Protein AF-A0A8J8BBU0-F1 (afdb_monomer)

InterPro domains:
  IPR003761 Exonuclease VII, small subunit [MF_00337] (22-82)
  IPR003761 Exonuclease VII, small subunit [PF02609] (23-72)
  IPR003761 Exonuclease VII, small subunit [PTHR34137] (19-81)
  IPR003761 Exonuclease VII, small subunit [TIGR01280] (23-75)
  IPR037004 Exonuclease VII, small subunit superfamily [G3DSA:1.10.287.1040] (20-82)
  IPR037004 Exonuclease VII, small subunit superfamily [SSF116842] (17-75)

Structure (mmCIF, N/CA/C/O backbone):
data_AF-A0A8J8BBU0-F1
#
_entry.id   AF-A0A8J8BBU0-F1
#
loop_
_atom_site.group_PDB
_atom_site.id
_atom_site.type_symbol
_atom_site.label_atom_id
_atom_site.label_alt_id
_atom_site.label_comp_id
_atom_site.label_asym_id
_atom_site.label_entity_id
_atom_site.label_seq_id
_atom_site.pdbx_PDB_ins_code
_atom_site.Cartn_x
_atom_site.Cartn_y
_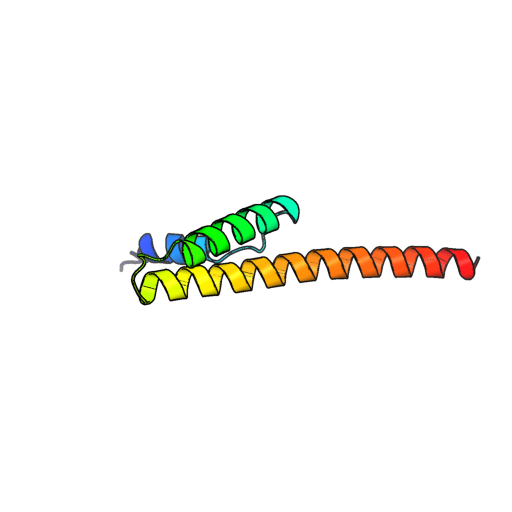atom_site.Cartn_z
_atom_site.occupancy
_atom_site.B_iso_or_equiv
_atom_site.auth_seq_id
_atom_site.auth_comp_id
_atom_site.auth_asym_id
_atom_site.auth_atom_id
_atom_site.pdbx_PDB_model_num
ATOM 1 N N . MET A 1 1 ? 22.728 -4.237 32.382 1.00 41.44 1 MET A N 1
ATOM 2 C CA . MET A 1 1 ? 22.138 -3.125 31.610 1.00 41.44 1 MET A CA 1
ATOM 3 C C . MET A 1 1 ? 21.997 -3.654 30.195 1.00 41.44 1 MET A C 1
ATOM 5 O O . MET A 1 1 ? 23.002 -3.723 29.519 1.00 41.44 1 MET A O 1
ATOM 9 N N . GLY A 1 2 ? 20.901 -4.257 29.753 1.00 48.09 2 GLY A N 1
ATOM 10 C CA . GLY A 1 2 ? 19.497 -4.081 30.122 1.00 48.09 2 GLY A CA 1
ATOM 11 C C . GLY A 1 2 ? 18.765 -3.582 28.877 1.00 48.09 2 GLY A C 1
ATOM 12 O O . GLY A 1 2 ? 18.209 -2.496 28.906 1.00 48.09 2 GLY A O 1
ATOM 13 N N . GLU A 1 3 ? 18.885 -4.316 27.769 1.00 48.88 3 GLU A N 1
ATOM 14 C CA . GLU A 1 3 ? 18.332 -3.947 26.462 1.00 48.88 3 GLU A CA 1
ATOM 15 C C . GLU A 1 3 ? 17.058 -4.767 26.219 1.00 48.88 3 GLU A C 1
ATOM 17 O O . GLU A 1 3 ? 16.933 -5.547 25.280 1.00 48.88 3 GLU A O 1
ATOM 22 N N . GLU A 1 4 ? 16.106 -4.633 27.143 1.00 45.03 4 GLU A N 1
ATOM 23 C CA . GLU A 1 4 ? 14.730 -5.105 26.976 1.00 45.03 4 GLU A CA 1
ATOM 24 C C . GLU A 1 4 ? 13.979 -4.090 26.101 1.00 45.03 4 GLU A C 1
ATOM 26 O O . GLU A 1 4 ? 13.063 -3.400 26.539 1.00 45.03 4 GLU A O 1
ATOM 31 N N . ALA A 1 5 ? 14.413 -3.945 24.846 1.00 53.38 5 ALA A N 1
ATOM 32 C CA . ALA A 1 5 ? 13.673 -3.200 23.835 1.00 53.38 5 ALA A CA 1
ATOM 33 C C . ALA A 1 5 ? 12.417 -4.007 23.457 1.00 53.38 5 ALA A C 1
ATOM 35 O O . ALA A 1 5 ? 12.461 -4.923 22.625 1.00 53.38 5 ALA A O 1
ATOM 36 N N . ASN A 1 6 ? 11.349 -3.683 24.192 1.00 58.06 6 ASN A N 1
ATOM 37 C CA . ASN A 1 6 ? 9.929 -3.996 24.047 1.00 58.06 6 ASN A CA 1
ATOM 38 C C . ASN A 1 6 ? 9.552 -4.744 22.752 1.00 58.06 6 ASN A C 1
ATOM 40 O O . ASN A 1 6 ? 9.552 -4.176 21.662 1.00 58.06 6 ASN A O 1
ATOM 44 N N . SER A 1 7 ? 9.174 -6.021 22.879 1.00 56.47 7 SER A N 1
ATOM 45 C CA . SER A 1 7 ? 8.666 -6.846 21.769 1.00 56.47 7 SER A CA 1
ATOM 46 C C . SER A 1 7 ? 7.472 -6.200 21.048 1.00 56.47 7 SER A C 1
ATOM 48 O O . SER A 1 7 ? 7.314 -6.400 19.851 1.00 56.47 7 SER A O 1
ATOM 50 N N . ALA A 1 8 ? 6.672 -5.392 21.753 1.00 53.97 8 ALA A N 1
ATOM 51 C CA . ALA A 1 8 ? 5.481 -4.745 21.202 1.00 53.97 8 ALA A CA 1
ATOM 52 C C . ALA A 1 8 ? 5.782 -3.593 20.216 1.00 53.97 8 ALA A C 1
ATOM 54 O O . ALA A 1 8 ? 4.959 -3.306 19.346 1.00 53.97 8 ALA A O 1
ATOM 55 N N . ASP A 1 9 ? 6.959 -2.963 20.298 1.00 51.09 9 ASP A N 1
ATOM 56 C CA . ASP A 1 9 ? 7.373 -1.920 19.343 1.00 51.09 9 ASP A CA 1
ATOM 57 C C . ASP A 1 9 ? 7.717 -2.519 17.975 1.00 51.09 9 ASP A C 1
ATOM 59 O O . ASP A 1 9 ? 7.280 -2.019 16.941 1.00 51.09 9 ASP A O 1
ATOM 63 N N . ARG A 1 10 ? 8.414 -3.662 17.964 1.00 56.53 10 ARG A N 1
ATOM 64 C CA . ARG A 1 10 ? 8.789 -4.361 16.725 1.00 56.53 10 ARG A CA 1
ATOM 65 C C . ARG A 1 10 ? 7.588 -4.911 15.961 1.00 56.53 10 ARG A C 1
ATOM 67 O O . ARG A 1 10 ? 7.572 -4.828 14.737 1.00 56.53 10 ARG A O 1
ATOM 74 N N . ASP A 1 11 ? 6.573 -5.416 16.660 1.00 53.94 11 ASP A N 1
ATOM 75 C CA . ASP A 1 11 ? 5.300 -5.813 16.040 1.00 53.94 11 ASP A CA 1
ATOM 76 C C . ASP A 1 11 ? 4.572 -4.611 15.404 1.00 53.94 11 ASP A C 1
ATOM 78 O O . ASP A 1 11 ? 3.959 -4.734 14.342 1.00 53.94 11 ASP A O 1
ATOM 82 N N . SER A 1 12 ? 4.703 -3.420 15.998 1.00 57.25 12 SER A N 1
ATOM 83 C CA . SER A 1 12 ? 4.092 -2.176 15.504 1.00 57.25 12 SER A CA 1
ATOM 84 C C . SER A 1 12 ? 4.844 -1.557 14.313 1.00 57.25 12 SER A C 1
ATOM 86 O O . SER A 1 12 ? 4.247 -0.854 13.492 1.00 57.25 12 SER A O 1
ATOM 88 N N . GLU A 1 13 ? 6.152 -1.799 14.197 1.00 57.47 13 GLU A N 1
ATOM 89 C CA . GLU A 1 13 ? 6.968 -1.429 13.029 1.00 57.47 13 GLU A CA 1
ATOM 90 C C . GLU A 1 13 ? 6.803 -2.428 11.876 1.00 57.47 13 GLU A C 1
ATOM 92 O O . GLU A 1 13 ? 6.598 -2.021 10.733 1.00 57.47 13 GLU A O 1
ATOM 97 N N . ALA A 1 14 ? 6.779 -3.733 12.166 1.00 57.41 14 ALA A N 1
ATOM 98 C CA . ALA A 1 14 ? 6.455 -4.769 11.181 1.00 57.41 14 ALA A CA 1
ATOM 99 C C . ALA A 1 14 ? 5.026 -4.600 10.627 1.00 57.41 14 ALA A C 1
ATOM 101 O O . ALA A 1 14 ? 4.766 -4.829 9.447 1.00 57.41 14 ALA A O 1
ATOM 102 N N . GLY A 1 15 ? 4.106 -4.104 11.459 1.00 59.75 15 GLY A N 1
ATOM 103 C CA . GLY A 1 15 ? 2.761 -3.678 11.076 1.00 59.75 15 GLY A CA 1
ATOM 104 C C . GLY A 1 15 ? 2.694 -2.409 10.212 1.00 59.75 15 GLY A C 1
ATOM 105 O O . GLY A 1 15 ? 1.595 -2.001 9.837 1.00 59.75 15 GLY A O 1
ATOM 106 N N . ARG A 1 16 ? 3.817 -1.781 9.852 1.00 67.56 16 ARG A N 1
ATOM 107 C CA . ARG A 1 16 ? 3.881 -0.634 8.922 1.00 67.56 16 ARG A CA 1
ATOM 108 C C . ARG A 1 16 ? 4.882 -0.832 7.784 1.00 67.56 16 ARG A C 1
ATOM 110 O O . ARG A 1 16 ? 4.791 -0.130 6.779 1.00 67.56 16 ARG A O 1
ATOM 117 N N . ASP A 1 17 ? 5.793 -1.796 7.898 1.00 82.25 17 ASP A N 1
ATOM 118 C CA . ASP A 1 17 ? 6.720 -2.122 6.821 1.00 82.25 17 ASP A CA 1
ATOM 119 C C . ASP A 1 17 ? 6.013 -2.853 5.669 1.00 82.25 17 ASP A C 1
ATOM 121 O O . ASP A 1 17 ? 5.571 -3.995 5.782 1.00 82.25 17 ASP A O 1
ATOM 125 N N . VAL A 1 18 ? 5.918 -2.165 4.533 1.00 90.00 18 VAL A N 1
ATOM 126 C CA . VAL A 1 18 ? 5.341 -2.672 3.276 1.00 90.00 18 VAL A CA 1
ATOM 127 C C . VAL A 1 18 ? 6.418 -2.965 2.228 1.00 90.00 18 VAL A C 1
ATOM 129 O O . VAL A 1 18 ? 6.122 -3.486 1.151 1.00 90.00 18 VAL A O 1
ATOM 132 N N . SER A 1 19 ? 7.682 -2.661 2.538 1.00 84.69 19 SER A N 1
ATOM 133 C CA . SER A 1 19 ? 8.805 -2.661 1.593 1.00 84.69 19 SER A CA 1
ATOM 134 C C . SER A 1 19 ? 9.060 -4.040 0.973 1.00 84.69 19 SER A C 1
ATOM 136 O O . SER A 1 19 ? 9.453 -4.144 -0.193 1.00 84.69 19 SER A O 1
ATOM 138 N N . GLY A 1 20 ? 8.806 -5.106 1.738 1.00 88.06 20 GLY A N 1
ATOM 139 C CA . GLY A 1 20 ? 8.972 -6.496 1.309 1.00 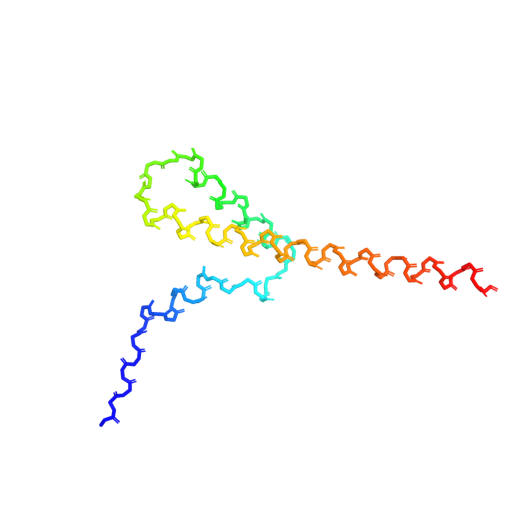88.06 20 GLY A CA 1
ATOM 140 C C . GLY A 1 20 ? 7.825 -7.064 0.466 1.00 88.06 20 GLY A C 1
ATOM 141 O O . GLY A 1 20 ? 7.972 -8.153 -0.089 1.00 88.06 20 GLY A O 1
ATOM 142 N N . LEU A 1 21 ? 6.694 -6.361 0.343 1.00 93.00 21 LEU A N 1
ATOM 143 C CA . LEU A 1 21 ? 5.494 -6.916 -0.285 1.00 93.00 21 LEU A CA 1
ATOM 144 C C . LEU A 1 21 ? 5.568 -6.905 -1.820 1.00 93.00 21 LEU A C 1
ATOM 146 O O . LEU A 1 21 ? 6.069 -5.966 -2.457 1.00 93.00 21 LEU A O 1
ATOM 150 N N . GLY A 1 22 ? 5.013 -7.949 -2.440 1.00 94.94 22 GLY A N 1
ATOM 151 C CA . GLY A 1 22 ? 4.659 -7.928 -3.860 1.00 94.94 22 GLY A CA 1
ATOM 152 C C . GLY A 1 22 ? 3.487 -6.976 -4.136 1.00 94.94 22 GLY A C 1
ATOM 153 O O . GLY A 1 22 ? 2.767 -6.597 -3.219 1.00 94.94 22 GLY A O 1
ATOM 154 N N . TYR A 1 23 ? 3.270 -6.604 -5.404 1.00 95.25 23 TYR A N 1
ATOM 155 C CA . TYR A 1 23 ? 2.155 -5.715 -5.774 1.00 95.25 23 TYR A CA 1
ATOM 156 C C . TYR A 1 23 ? 0.788 -6.311 -5.405 1.00 95.25 23 TYR A C 1
ATOM 158 O O . TYR A 1 23 ? -0.002 -5.646 -4.747 1.00 95.25 23 TYR A O 1
ATOM 166 N N . GLU A 1 24 ? 0.524 -7.569 -5.777 1.00 97.25 24 GLU A N 1
ATOM 167 C CA . GLU A 1 24 ? -0.766 -8.219 -5.488 1.00 97.25 24 GLU A CA 1
ATOM 168 C C . GLU A 1 24 ? -1.015 -8.347 -3.980 1.00 97.25 24 GLU A C 1
ATOM 170 O O . GLU A 1 24 ? -2.096 -8.003 -3.518 1.00 97.25 24 GLU A O 1
ATOM 175 N N . GLN A 1 25 ? 0.004 -8.736 -3.204 1.00 96.06 25 GLN A N 1
ATOM 176 C CA . GLN A 1 25 ? -0.094 -8.801 -1.740 1.00 96.06 25 GLN A CA 1
ATOM 177 C C . GLN A 1 25 ? -0.387 -7.428 -1.133 1.00 96.06 25 GLN A C 1
ATOM 179 O O . GLN A 1 25 ? -1.333 -7.286 -0.366 1.00 96.06 25 GLN A O 1
ATOM 184 N N . ALA A 1 26 ? 0.366 -6.396 -1.523 1.00 96.31 26 ALA A N 1
ATOM 185 C CA . ALA A 1 26 ? 0.126 -5.04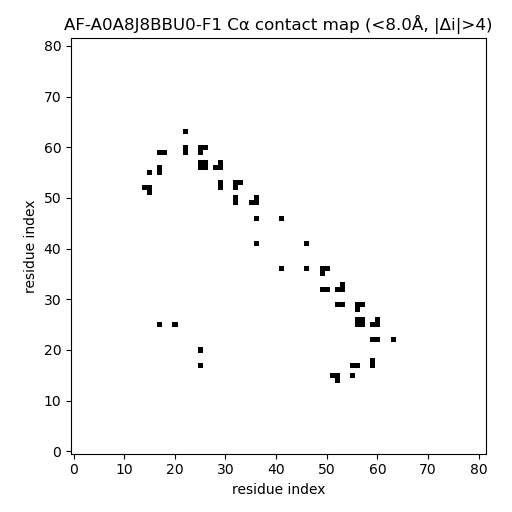3 -1.035 1.00 96.31 26 ALA A CA 1
ATOM 186 C C . ALA A 1 26 ? -1.278 -4.536 -1.410 1.00 96.31 26 ALA A C 1
ATOM 188 O O . ALA A 1 26 ? -1.935 -3.882 -0.601 1.00 96.31 26 ALA A O 1
ATOM 189 N N . ARG A 1 27 ? -1.775 -4.875 -2.609 1.00 97.56 27 ARG A N 1
ATOM 190 C CA . ARG A 1 27 ? -3.131 -4.524 -3.048 1.00 97.56 27 ARG A CA 1
ATOM 191 C C . ARG A 1 27 ? -4.200 -5.236 -2.221 1.00 97.56 27 ARG A C 1
ATOM 193 O O . ARG A 1 27 ? -5.169 -4.599 -1.820 1.00 97.56 27 ARG A O 1
ATOM 200 N N . GLU A 1 28 ? -4.050 -6.535 -1.978 1.00 97.88 28 GLU A N 1
ATOM 201 C CA . GLU A 1 28 ? -4.987 -7.313 -1.158 1.00 97.88 28 GLU A CA 1
ATOM 202 C C . GLU A 1 28 ? -5.055 -6.780 0.275 1.00 97.88 28 GLU A C 1
ATOM 204 O O . GLU A 1 28 ? -6.144 -6.564 0.810 1.00 97.88 28 GLU A O 1
ATOM 209 N N . GLU A 1 29 ? -3.902 -6.488 0.873 1.00 96.75 29 GLU A N 1
ATOM 210 C CA . GLU A 1 29 ? -3.832 -5.905 2.210 1.00 96.75 29 GLU A CA 1
ATOM 211 C C . GLU A 1 29 ? -4.430 -4.496 2.272 1.00 96.75 29 GLU A C 1
ATOM 213 O O . GLU A 1 29 ? -5.087 -4.146 3.258 1.00 96.75 29 GLU A O 1
ATOM 218 N N . LEU A 1 30 ? -4.257 -3.693 1.216 1.00 97.50 30 LEU A N 1
ATOM 219 C CA . LEU A 1 30 ? -4.869 -2.368 1.116 1.00 97.50 30 LEU A CA 1
ATOM 220 C C . LEU A 1 30 ? -6.391 -2.486 1.081 1.00 97.50 30 LEU A C 1
ATOM 222 O O . LEU A 1 30 ? -7.079 -1.802 1.836 1.00 97.50 30 LEU A O 1
ATOM 226 N N . VAL A 1 31 ? -6.918 -3.396 0.259 1.00 97.94 31 VAL A N 1
ATOM 227 C CA . VAL A 1 31 ? -8.360 -3.664 0.178 1.00 97.94 31 VAL A CA 1
ATOM 228 C C . VAL A 1 31 ? -8.905 -4.107 1.536 1.00 97.94 31 VAL A C 1
ATOM 230 O O . VAL A 1 31 ? -9.921 -3.577 1.981 1.00 97.94 31 VAL A O 1
ATOM 233 N N . ALA A 1 32 ? -8.221 -5.016 2.233 1.00 97.06 32 ALA A N 1
ATOM 234 C CA . ALA A 1 32 ? -8.633 -5.454 3.566 1.00 97.06 32 ALA A CA 1
ATOM 235 C C . ALA A 1 32 ? -8.600 -4.310 4.598 1.00 97.06 32 ALA A C 1
ATOM 237 O O . ALA A 1 32 ? -9.486 -4.206 5.448 1.00 97.06 32 ALA A O 1
ATOM 238 N N . THR A 1 33 ? -7.601 -3.429 4.518 1.00 96.50 33 THR A N 1
ATOM 239 C CA . THR A 1 33 ? -7.472 -2.250 5.388 1.00 96.50 33 THR A CA 1
ATOM 240 C C . THR A 1 33 ? -8.626 -1.272 5.169 1.00 96.50 33 THR A C 1
ATOM 242 O O . THR A 1 33 ? -9.275 -0.864 6.132 1.00 96.50 33 THR A O 1
ATOM 245 N N . VAL A 1 34 ? -8.939 -0.959 3.909 1.00 97.50 34 VAL A N 1
ATOM 246 C CA . VAL A 1 34 ? -10.069 -0.095 3.533 1.00 97.50 34 VAL A CA 1
ATOM 247 C C . VAL A 1 34 ? -11.390 -0.694 4.011 1.00 97.50 34 VAL A C 1
ATOM 249 O O . VAL A 1 34 ? -12.163 -0.005 4.665 1.00 97.50 34 VAL A O 1
ATOM 252 N N . GLN A 1 35 ? -11.616 -1.992 3.792 1.00 97.62 35 GLN A N 1
ATOM 253 C CA . GLN A 1 35 ? -12.833 -2.671 4.254 1.00 97.62 35 GLN A CA 1
ATOM 254 C C . GLN A 1 35 ? -13.021 -2.578 5.774 1.00 97.62 35 GLN A C 1
ATOM 256 O O . GLN A 1 35 ? -14.141 -2.400 6.250 1.00 97.62 35 GLN A O 1
ATOM 261 N N . ARG A 1 36 ? -11.936 -2.678 6.555 1.00 95.75 36 ARG A N 1
ATOM 262 C CA . ARG A 1 36 ? -11.990 -2.516 8.018 1.00 95.75 36 ARG A CA 1
ATOM 263 C C . ARG A 1 36 ? -12.327 -1.084 8.427 1.00 95.75 36 ARG A C 1
ATOM 265 O O . ARG A 1 36 ? -13.104 -0.904 9.358 1.00 95.75 36 ARG A O 1
ATOM 272 N N . LEU A 1 37 ? -11.769 -0.089 7.738 1.00 96.06 37 LEU A N 1
ATOM 273 C CA . LEU A 1 37 ? -12.098 1.320 7.967 1.00 96.06 37 LEU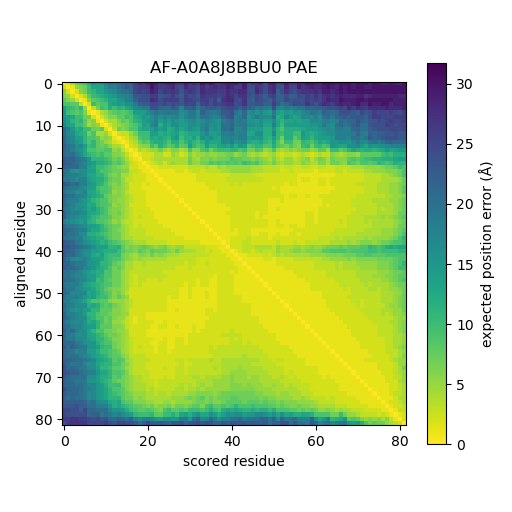 A CA 1
ATOM 274 C C . LEU A 1 37 ? -13.570 1.612 7.637 1.00 96.06 37 LEU A C 1
ATOM 276 O O . LEU A 1 37 ? -14.256 2.265 8.420 1.00 96.06 37 LEU A O 1
ATOM 280 N N . GLU A 1 38 ? -14.070 1.086 6.518 1.00 97.31 38 GLU A N 1
ATOM 281 C CA . GLU A 1 38 ? -15.455 1.272 6.065 1.00 97.31 38 GLU A CA 1
ATOM 282 C C . GLU A 1 38 ? -16.484 0.559 6.949 1.00 97.31 38 GLU A C 1
ATOM 284 O O . GLU A 1 38 ? -17.590 1.067 7.133 1.00 97.31 38 GLU A O 1
ATOM 289 N N . ALA A 1 39 ? -16.131 -0.596 7.523 1.00 96.75 39 ALA A N 1
ATOM 290 C CA . ALA A 1 39 ? -16.992 -1.309 8.466 1.00 96.75 39 ALA A CA 1
ATOM 291 C C . ALA A 1 39 ? -17.275 -0.489 9.740 1.00 96.75 39 ALA A C 1
ATOM 293 O O . ALA A 1 39 ? -18.317 -0.672 10.375 1.00 96.75 39 ALA A O 1
ATOM 294 N N . GLY A 1 40 ? -16.367 0.425 10.101 1.00 92.31 40 GLY A N 1
ATOM 295 C CA . GLY A 1 40 ? -16.464 1.231 11.311 1.00 92.31 40 GLY A CA 1
ATOM 296 C C . GLY A 1 40 ? -16.361 0.396 12.593 1.00 92.31 40 GLY A C 1
ATOM 297 O O . GLY A 1 40 ? -15.872 -0.731 12.596 1.00 92.31 40 GLY A O 1
ATOM 298 N N . GLY A 1 41 ? -16.797 0.966 13.721 1.00 94.25 41 GLY A N 1
ATOM 299 C CA . GLY A 1 41 ? -16.743 0.294 15.030 1.00 94.25 41 GLY A CA 1
ATOM 300 C C . GLY A 1 41 ? -15.350 0.238 15.671 1.00 94.25 41 GLY A C 1
ATOM 301 O O . GLY A 1 41 ? -15.177 -0.423 16.690 1.00 94.25 41 GLY A O 1
ATOM 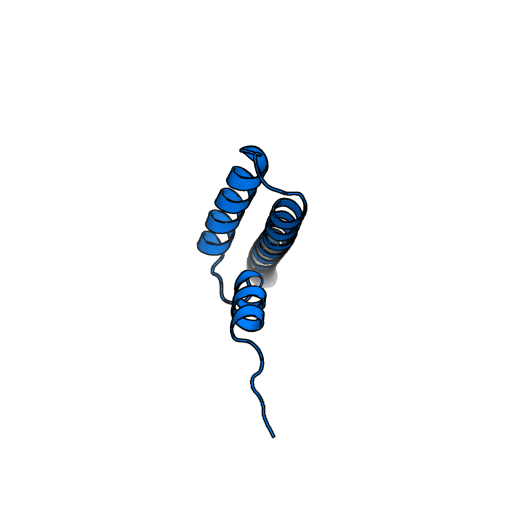302 N N . LEU A 1 42 ? -14.380 0.942 15.088 1.00 95.00 42 LEU A N 1
ATOM 303 C CA . LEU A 1 42 ? -13.016 1.084 15.585 1.00 95.00 42 LEU A CA 1
ATOM 304 C C . LEU A 1 42 ? -12.890 2.325 16.473 1.00 95.00 42 LEU A C 1
ATOM 306 O O . LEU A 1 42 ? -13.587 3.325 16.272 1.00 95.00 42 LEU A O 1
ATOM 310 N N . SER A 1 43 ? -11.964 2.291 17.428 1.00 96.12 43 SER A N 1
ATOM 311 C CA . SER A 1 43 ? -11.535 3.503 18.126 1.00 96.12 43 SER A CA 1
ATOM 312 C C . SER A 1 43 ? -10.798 4.459 17.179 1.00 96.12 43 SER A C 1
ATOM 314 O O . SER A 1 43 ? -10.383 4.094 16.074 1.00 96.12 43 SER A O 1
ATOM 316 N N . LEU A 1 44 ? -10.613 5.707 17.618 1.00 96.12 44 LEU A N 1
ATOM 317 C CA . LEU A 1 44 ? -9.839 6.696 16.866 1.00 96.12 44 LEU A CA 1
ATOM 318 C C . LEU A 1 44 ? -8.402 6.216 16.616 1.00 96.12 44 LEU A C 1
ATOM 320 O O . LEU A 1 44 ? -7.919 6.321 15.494 1.00 96.12 44 LEU A O 1
ATOM 324 N N . GLU A 1 45 ? -7.742 5.669 17.637 1.00 94.56 45 GLU A N 1
ATOM 325 C CA . GLU A 1 45 ? -6.360 5.184 17.534 1.00 94.56 45 GLU A CA 1
ATOM 326 C C . GLU A 1 45 ? -6.241 4.026 16.535 1.00 94.56 45 GLU A C 1
ATOM 328 O O . GLU A 1 45 ? -5.362 4.039 15.677 1.00 94.56 45 GLU A O 1
ATOM 333 N N . GLU A 1 46 ? -7.172 3.069 16.568 1.00 92.88 46 GLU A N 1
ATOM 334 C CA . GLU A 1 46 ? -7.213 1.968 15.595 1.00 92.88 46 GLU A CA 1
ATOM 335 C C . GLU A 1 46 ? -7.495 2.461 14.171 1.00 92.88 46 GLU A C 1
ATOM 337 O O . GLU A 1 46 ? -6.898 1.969 13.211 1.00 92.88 46 GLU A O 1
ATOM 342 N N . SER A 1 47 ? -8.388 3.444 14.029 1.00 94.56 47 SER A N 1
ATOM 343 C CA . SER A 1 47 ? -8.721 4.044 12.733 1.00 94.56 47 SER A CA 1
ATOM 344 C C . SER A 1 47 ? -7.519 4.778 12.136 1.00 94.56 47 SER A C 1
ATOM 346 O O . SER A 1 47 ? -7.254 4.650 10.943 1.00 94.56 47 SER A O 1
ATOM 348 N N . LEU A 1 48 ? -6.758 5.503 12.962 1.00 96.00 48 LEU A N 1
ATOM 349 C CA . LEU A 1 48 ? -5.528 6.177 12.543 1.00 96.00 48 LEU A CA 1
ATOM 350 C C . LEU A 1 48 ? -4.443 5.173 12.145 1.00 96.00 48 LEU A C 1
ATOM 352 O O . LEU A 1 48 ? -3.849 5.321 11.081 1.00 96.00 48 LEU A O 1
ATOM 356 N N . ALA A 1 49 ? -4.239 4.112 12.929 1.00 93.31 49 ALA A N 1
ATOM 357 C CA . ALA A 1 49 ? -3.256 3.078 12.608 1.00 93.31 49 ALA A CA 1
ATOM 358 C C . ALA A 1 49 ? -3.570 2.363 11.280 1.00 93.31 49 ALA A C 1
ATOM 360 O O . ALA A 1 49 ? -2.675 2.117 10.468 1.00 93.31 49 ALA A O 1
ATOM 361 N N . LEU A 1 50 ? -4.846 2.049 11.028 1.00 94.94 50 LEU A N 1
ATOM 362 C CA . LEU A 1 50 ? -5.276 1.463 9.757 1.00 94.94 50 LEU A CA 1
ATOM 363 C C . LEU A 1 50 ? -5.136 2.448 8.596 1.00 94.94 50 LEU A C 1
ATOM 365 O O . LEU A 1 50 ? -4.710 2.042 7.518 1.00 94.94 50 LEU A O 1
ATOM 369 N N . TRP A 1 51 ? -5.444 3.728 8.806 1.00 95.56 51 TRP A N 1
ATOM 370 C CA . TRP A 1 51 ? -5.233 4.751 7.785 1.00 95.56 51 TRP A CA 1
ATOM 371 C C . TRP A 1 51 ? -3.749 4.878 7.406 1.00 95.56 51 TRP A C 1
ATOM 373 O O . TRP A 1 51 ? -3.425 4.788 6.226 1.00 95.56 51 TRP A O 1
ATOM 383 N N . GLU A 1 52 ? -2.840 4.974 8.382 1.00 95.88 52 GLU A N 1
ATOM 384 C CA . GLU A 1 52 ? -1.391 5.052 8.130 1.00 95.88 52 GLU A CA 1
ATOM 385 C C . GLU A 1 52 ? -0.872 3.833 7.355 1.00 95.88 52 GLU A C 1
ATOM 387 O O . GLU A 1 52 ? -0.100 3.973 6.402 1.00 95.88 52 GLU A O 1
ATOM 392 N N . ARG A 1 53 ? -1.325 2.625 7.721 1.00 94.31 53 ARG A N 1
ATOM 393 C CA . ARG A 1 53 ? -0.988 1.403 6.977 1.00 94.31 53 ARG A CA 1
ATOM 394 C C . ARG A 1 53 ? -1.550 1.439 5.554 1.00 94.31 53 ARG A C 1
ATOM 396 O O . ARG A 1 53 ? -0.855 1.043 4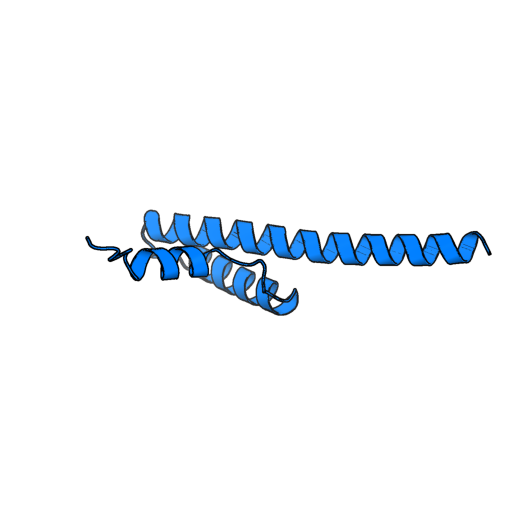.621 1.00 94.31 53 ARG A O 1
ATOM 403 N N . GLY A 1 54 ? -2.782 1.915 5.380 1.00 96.44 54 GLY A N 1
ATOM 404 C CA . GLY A 1 54 ? -3.414 2.088 4.073 1.00 96.44 54 GLY A CA 1
ATOM 405 C C . GLY A 1 54 ? -2.619 3.024 3.161 1.00 96.44 54 GLY A C 1
ATOM 406 O O . GLY A 1 54 ? -2.331 2.663 2.021 1.00 96.44 54 GLY A O 1
ATOM 407 N N . GLU A 1 55 ? -2.181 4.172 3.679 1.00 97.44 55 GLU A N 1
ATOM 408 C CA . GLU A 1 55 ? -1.344 5.127 2.942 1.00 97.44 55 GLU A CA 1
ATOM 409 C C . GLU A 1 55 ? -0.002 4.510 2.527 1.00 97.44 55 GLU A C 1
ATOM 411 O O . GLU A 1 55 ? 0.412 4.636 1.371 1.00 97.44 55 GLU A O 1
ATOM 416 N N . ALA A 1 56 ? 0.657 3.778 3.432 1.00 96.06 56 ALA A N 1
ATOM 417 C CA . ALA A 1 56 ? 1.907 3.087 3.119 1.00 96.06 56 ALA A CA 1
ATOM 418 C C . ALA A 1 56 ? 1.720 2.043 2.000 1.00 96.06 56 ALA A C 1
ATOM 420 O O . ALA A 1 56 ? 2.496 2.006 1.040 1.00 96.06 56 ALA A O 1
ATOM 421 N N . LEU A 1 57 ? 0.664 1.226 2.080 1.00 96.88 57 LEU A N 1
ATOM 422 C CA . LEU A 1 57 ? 0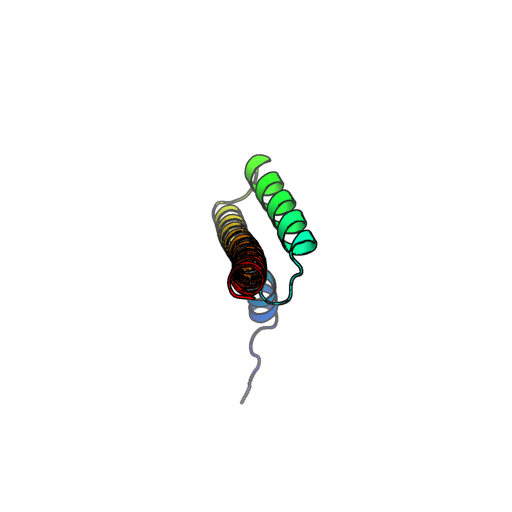.340 0.221 1.064 1.00 96.88 57 LEU A CA 1
ATOM 423 C C . LEU A 1 57 ? 0.021 0.862 -0.294 1.00 96.88 57 LEU A C 1
ATOM 425 O O . LEU A 1 57 ? 0.498 0.382 -1.326 1.00 96.88 57 LEU A O 1
ATOM 429 N N . ALA A 1 58 ? -0.745 1.956 -0.306 1.00 96.81 58 ALA A N 1
ATOM 430 C CA . ALA A 1 58 ? -1.078 2.694 -1.520 1.00 96.81 58 ALA A CA 1
ATOM 431 C C . ALA A 1 58 ? 0.175 3.287 -2.183 1.00 96.81 58 ALA A C 1
ATOM 433 O O . ALA A 1 58 ? 0.385 3.094 -3.384 1.00 96.81 58 ALA A O 1
ATOM 434 N N . ALA A 1 59 ? 1.050 3.927 -1.400 1.00 96.75 59 ALA A N 1
ATOM 435 C CA . ALA A 1 59 ? 2.314 4.473 -1.888 1.0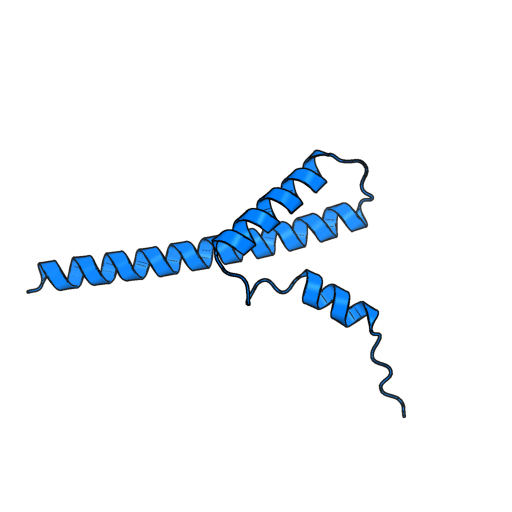0 96.75 59 ALA A CA 1
ATOM 436 C C . ALA A 1 59 ? 3.220 3.383 -2.485 1.00 96.75 59 ALA A C 1
ATOM 438 O O . ALA A 1 59 ? 3.791 3.562 -3.564 1.00 96.75 59 ALA A O 1
ATOM 439 N N . HIS A 1 60 ? 3.310 2.220 -1.833 1.00 96.44 60 HIS A N 1
ATOM 440 C CA . HIS A 1 60 ? 4.079 1.085 -2.347 1.00 96.44 60 HIS A CA 1
ATOM 441 C C . HIS A 1 60 ? 3.504 0.530 -3.652 1.00 96.44 60 HIS A C 1
ATOM 443 O O . HIS A 1 60 ? 4.248 0.277 -4.603 1.00 96.44 60 HIS A O 1
ATOM 449 N N . CYS A 1 61 ? 2.178 0.380 -3.735 1.00 97.25 61 CYS A N 1
ATOM 450 C CA . CYS A 1 61 ? 1.505 -0.038 -4.963 1.00 97.25 61 CYS A CA 1
ATOM 451 C C . CYS A 1 61 ? 1.808 0.925 -6.116 1.00 97.25 61 CYS A C 1
ATOM 453 O O . CYS A 1 61 ? 2.171 0.476 -7.206 1.00 97.25 61 CYS A O 1
ATOM 455 N N . GLN A 1 62 ? 1.717 2.233 -5.862 1.00 97.38 62 GLN A N 1
ATOM 456 C CA . GLN A 1 62 ? 2.013 3.261 -6.855 1.00 97.38 62 GLN A CA 1
ATOM 457 C C . GLN A 1 62 ? 3.466 3.171 -7.335 1.00 97.38 62 GLN A C 1
ATOM 459 O O . GLN A 1 62 ? 3.707 3.070 -8.535 1.00 97.38 62 GLN A O 1
ATOM 464 N N . ALA A 1 63 ? 4.430 3.069 -6.416 1.00 96.50 63 ALA A N 1
ATOM 465 C CA . ALA A 1 63 ? 5.846 2.953 -6.764 1.00 96.50 63 ALA A CA 1
ATOM 466 C C . ALA A 1 63 ? 6.150 1.721 -7.641 1.00 96.50 63 ALA A C 1
ATOM 468 O O . ALA A 1 63 ? 6.969 1.784 -8.564 1.00 96.50 63 ALA A O 1
ATOM 469 N N . LYS A 1 64 ? 5.480 0.585 -7.393 1.00 95.25 64 LYS A N 1
ATOM 470 C CA . LYS A 1 64 ? 5.612 -0.619 -8.233 1.00 95.25 64 LYS A CA 1
ATOM 471 C C . LYS A 1 64 ? 5.067 -0.386 -9.644 1.00 95.25 64 LYS A C 1
ATOM 473 O O . LYS A 1 64 ? 5.712 -0.802 -10.609 1.00 95.25 64 LYS A O 1
ATOM 478 N N . LEU A 1 65 ? 3.905 0.260 -9.763 1.00 97.38 65 LEU A N 1
ATOM 479 C CA . LEU A 1 65 ? 3.287 0.579 -11.053 1.00 97.38 65 LEU A CA 1
ATOM 480 C C . LEU A 1 65 ? 4.130 1.577 -11.848 1.00 97.38 65 LEU A C 1
ATOM 482 O O . LEU A 1 65 ? 4.377 1.347 -13.031 1.00 97.38 65 LEU A O 1
ATOM 486 N N . ASP A 1 66 ? 4.647 2.614 -11.195 1.00 97.38 66 ASP A N 1
ATOM 487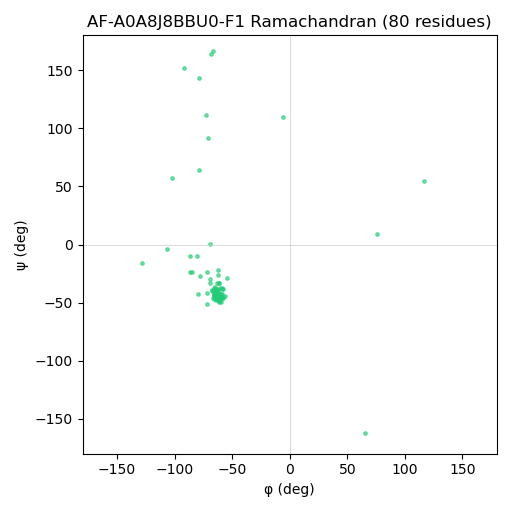 C CA . ASP A 1 66 ? 5.526 3.608 -11.816 1.00 97.38 66 ASP A CA 1
ATOM 488 C C . ASP A 1 66 ? 6.811 2.958 -12.337 1.00 97.38 66 ASP A C 1
ATOM 490 O O . ASP A 1 66 ? 7.217 3.174 -13.480 1.00 97.38 66 ASP A O 1
ATOM 494 N N . GLY A 1 67 ? 7.419 2.074 -11.538 1.00 95.94 67 GLY A N 1
ATOM 495 C CA . GLY A 1 67 ? 8.589 1.307 -11.958 1.00 95.94 67 GLY A CA 1
ATOM 496 C C . GLY A 1 67 ? 8.304 0.385 -13.149 1.00 95.94 67 GLY A C 1
ATOM 497 O O . GLY A 1 67 ? 9.138 0.257 -14.047 1.00 95.94 67 GLY A O 1
ATOM 498 N N . ALA A 1 68 ? 7.130 -0.250 -13.191 1.00 96.50 68 ALA A N 1
ATOM 499 C CA . ALA A 1 68 ? 6.711 -1.054 -14.337 1.00 96.50 68 ALA A CA 1
ATOM 500 C C . ALA A 1 68 ? 6.494 -0.185 -15.585 1.00 96.50 68 ALA A C 1
ATOM 502 O O . ALA A 1 68 ? 6.950 -0.551 -16.669 1.00 96.50 68 ALA A O 1
ATOM 503 N N . ARG A 1 69 ? 5.864 0.985 -15.428 1.00 96.69 69 ARG A N 1
ATOM 504 C CA . ARG A 1 69 ? 5.626 1.933 -16.517 1.00 96.69 69 ARG A CA 1
ATOM 505 C C . ARG A 1 69 ? 6.932 2.443 -17.120 1.00 96.69 69 ARG A C 1
ATOM 507 O O . ARG A 1 69 ? 7.103 2.347 -18.330 1.00 96.69 69 ARG A O 1
ATOM 514 N N . ALA A 1 70 ? 7.884 2.862 -16.289 1.00 97.44 70 ALA A N 1
ATOM 515 C CA . ALA A 1 70 ? 9.191 3.331 -16.744 1.00 97.44 70 ALA A CA 1
ATOM 516 C C . ALA A 1 70 ? 9.951 2.267 -17.559 1.00 97.44 70 ALA A C 1
ATOM 518 O O . ALA A 1 70 ? 10.587 2.581 -18.564 1.00 97.44 70 ALA A O 1
ATOM 519 N N . ARG A 1 71 ? 9.859 0.988 -17.166 1.00 96.44 71 ARG A N 1
ATOM 520 C CA . ARG A 1 71 ? 10.463 -0.124 -17.926 1.00 96.44 71 ARG A CA 1
ATOM 521 C C . ARG A 1 71 ? 9.811 -0.314 -19.292 1.00 96.44 71 ARG A C 1
ATOM 523 O O . ARG A 1 71 ? 10.515 -0.615 -20.252 1.00 96.44 71 ARG A O 1
ATOM 530 N N . LEU A 1 72 ? 8.489 -0.161 -19.376 1.00 97.06 72 LEU A N 1
ATOM 531 C CA . LEU A 1 72 ? 7.767 -0.229 -20.647 1.00 97.06 72 LEU A CA 1
ATOM 532 C C . LEU A 1 72 ? 8.164 0.930 -21.559 1.00 97.06 72 LEU A C 1
ATOM 534 O O . LEU A 1 72 ? 8.495 0.690 -22.715 1.00 97.06 72 LEU A O 1
ATOM 538 N N . ASP A 1 73 ? 8.196 2.153 -21.031 1.00 96.94 73 ASP A N 1
ATOM 539 C CA . ASP A 1 73 ? 8.564 3.342 -21.802 1.00 96.94 73 ASP A CA 1
ATOM 540 C C . ASP A 1 73 ? 10.003 3.231 -22.343 1.00 96.94 73 ASP A C 1
ATOM 542 O O . ASP A 1 73 ? 10.238 3.472 -23.526 1.00 96.94 73 ASP A O 1
ATOM 546 N N . ALA A 1 74 ? 10.951 2.749 -21.529 1.00 96.38 74 ALA A N 1
ATOM 547 C CA . ALA A 1 74 ? 12.323 2.490 -21.973 1.00 96.38 74 ALA A CA 1
ATOM 548 C C . ALA A 1 74 ? 12.407 1.408 -23.068 1.00 96.38 74 ALA A C 1
ATOM 550 O O . ALA A 1 74 ? 13.172 1.543 -24.022 1.00 96.38 74 ALA A O 1
ATOM 551 N N . ALA A 1 75 ? 11.615 0.336 -22.954 1.00 96.31 75 ALA A N 1
ATOM 552 C CA . ALA A 1 75 ? 11.577 -0.728 -23.956 1.00 96.31 75 ALA A CA 1
ATOM 553 C C . ALA A 1 75 ? 10.945 -0.278 -25.284 1.00 96.31 75 ALA A C 1
ATOM 555 O O . ALA A 1 75 ? 11.303 -0.815 -26.332 1.00 96.31 75 ALA A O 1
ATOM 556 N N . VAL A 1 76 ? 10.006 0.673 -25.246 1.00 96.50 76 VAL A N 1
ATOM 557 C CA . VAL A 1 76 ? 9.418 1.289 -26.444 1.00 96.50 76 VAL A CA 1
ATOM 558 C C . VAL A 1 76 ? 10.436 2.206 -27.118 1.00 96.50 76 VAL A C 1
ATOM 560 O O . VAL A 1 76 ? 10.720 1.994 -28.292 1.00 96.50 76 VAL A O 1
ATOM 563 N N . ALA A 1 77 ? 11.059 3.129 -26.378 1.00 94.88 77 ALA A N 1
ATOM 564 C CA . ALA A 1 77 ? 12.065 4.046 -26.925 1.00 94.88 77 ALA A CA 1
ATOM 565 C C . ALA A 1 77 ? 13.228 3.297 -27.603 1.00 94.88 77 ALA A C 1
ATOM 567 O O . ALA A 1 77 ? 13.588 3.587 -28.741 1.00 94.88 77 ALA A O 1
ATOM 568 N N . ALA A 1 78 ? 13.739 2.237 -26.966 1.00 93.31 78 ALA A N 1
ATOM 569 C CA . ALA A 1 78 ? 14.817 1.420 -27.525 1.00 93.31 78 ALA A CA 1
ATOM 570 C C . ALA A 1 78 ? 14.457 0.712 -28.849 1.00 93.31 78 ALA A C 1
ATOM 572 O O . ALA A 1 78 ? 15.355 0.311 -29.585 1.00 93.31 78 ALA A O 1
ATOM 573 N N . ARG A 1 79 ? 13.165 0.514 -29.150 1.00 93.88 79 ARG A N 1
ATOM 574 C CA . ARG A 1 79 ? 12.702 -0.067 -30.424 1.00 93.88 79 ARG A CA 1
ATOM 575 C C . ARG A 1 79 ? 12.527 0.967 -31.529 1.00 93.88 79 ARG A C 1
ATOM 577 O O . ARG A 1 79 ? 12.521 0.579 -32.687 1.00 93.88 79 ARG A O 1
ATOM 584 N N . GLU A 1 80 ? 12.317 2.231 -31.179 1.00 86.06 80 GLU A N 1
ATOM 585 C CA . GLU A 1 80 ? 12.131 3.318 -32.147 1.00 86.06 80 GLU A CA 1
ATOM 586 C C . GLU A 1 80 ? 13.472 3.900 -32.620 1.00 86.06 80 GLU A C 1
ATOM 588 O O . GLU A 1 80 ? 13.552 4.461 -33.710 1.00 86.06 80 GLU A O 1
ATOM 593 N N . GLU A 1 81 ? 14.527 3.742 -31.817 1.00 73.88 81 GLU A N 1
ATOM 594 C CA . GLU A 1 81 ? 15.889 4.205 -32.117 1.00 73.88 81 GLU A CA 1
ATOM 595 C C . GLU A 1 81 ? 16.740 3.202 -32.928 1.00 73.88 81 GLU A C 1
ATOM 597 O O . GLU A 1 81 ? 17.836 3.560 -33.368 1.00 73.88 81 GLU A O 1
ATOM 602 N N . GLY A 1 82 ? 16.269 1.963 -33.118 1.00 58.03 82 GLY A N 1
ATOM 603 C CA . GLY A 1 82 ? 16.966 0.890 -33.848 1.00 58.03 82 GLY A CA 1
ATOM 604 C C . GLY A 1 82 ? 16.328 0.558 -35.189 1.00 58.03 82 GLY A C 1
ATOM 605 O O . GLY A 1 82 ? 17.095 0.352 -36.156 1.00 58.03 82 GLY A O 1
#

Nearest PDB structures (foldseek):
  7zg0-assembly1_B  TM=8.031E-01  e=6.304E+00  Mus musculus
  7zg0-assembly1_A  TM=7.945E-01  e=6.711E+00  Mus musculus

Organism: NCBI:txid977794

Sequence (82 aa):
MGEEANSADRDSEAGRDVSGLGYEQAREELVATVQRLEAGGLSLEESLALWERGEALAAHCQAKLDGARARLDAAVAAREEG

Secondary structure (DSSP, 8-state):
------HHHHHHHHTT--TT--HHHHHHHHHHHHHHHHH----HHHHHHHHHHHHHHHHHHHHHHHHHHHHHHHHHHHHH--

pLDDT: mean 86.54, std 17.05, range [41.44, 97.94]

Solvent-accessible surface area (backbone atoms only — not comparable to full-atom values): 4783 Å² total; per-residue (Å²): 139,82,84,80,77,55,72,69,56,56,55,57,48,60,64,54,63,55,85,86,54,53,62,69,58,31,49,52,53,30,53,54,37,51,53,53,60,72,69,50,95,63,54,69,68,58,46,50,55,42,48,55,36,32,53,46,25,50,53,52,43,49,52,53,50,52,54,53,48,54,53,50,52,52,59,50,52,62,62,75,79,109

Radius of gyration: 18.44 Å; Cα contacts (8 Å, |Δi|>4): 36; chains: 1; bounding box: 39×16×66 Å

Mean predicted aligned error: 7.95 Å

Foldseek 3Di:
DDPPPDPVVVVLVVLQDPPPDDLVRLVVLLVVLVVVLVVDPDDPVSNVSSVNSNVSSVVVNVVVVVVVVVVVVVVVVVVVVD